Protein AF-A0A9E5ZQM2-F1 (afdb_monomer_lite)

Radius of gyration: 14.26 Å; chains: 1; bounding box: 32×23×31 Å

Sequence (52 aa):
DQQQYLQGYMPIVVLTQMAKYGVLQSGDINSGPGYVTKANVSNVEKYAGKYR

Foldseek 3Di:
DFDVVCVVPVVVVQVVCCVPPVDHDDDDDGRDDDDDDPVCVVVCVVPPPPDD

Structure (mmCIF, N/CA/C/O backbone):
data_AF-A0A9E5ZQM2-F1
#
_entry.id   AF-A0A9E5ZQM2-F1
#
loop_
_atom_site.group_PDB
_atom_site.id
_atom_site.type_symbol
_atom_site.label_atom_id
_atom_site.label_alt_id
_atom_site.label_comp_id
_atom_site.label_asym_id
_atom_site.label_entity_id
_atom_site.label_seq_id
_atom_site.pdbx_PDB_ins_code
_atom_site.Cartn_x
_atom_site.Cartn_y
_atom_site.Cartn_z
_atom_site.occupancy
_atom_site.B_iso_or_equiv
_atom_site.auth_seq_id
_atom_site.auth_comp_id
_atom_site.auth_asym_id
_atom_site.auth_atom_id
_atom_site.pdbx_PDB_model_num
ATOM 1 N N . ASP A 1 1 ? -2.185 4.218 14.232 1.00 66.75 1 ASP A N 1
ATOM 2 C CA . ASP A 1 1 ? -1.787 2.806 14.185 1.00 66.75 1 ASP A CA 1
ATOM 3 C C . ASP A 1 1 ? -0.971 2.557 12.921 1.00 66.75 1 ASP A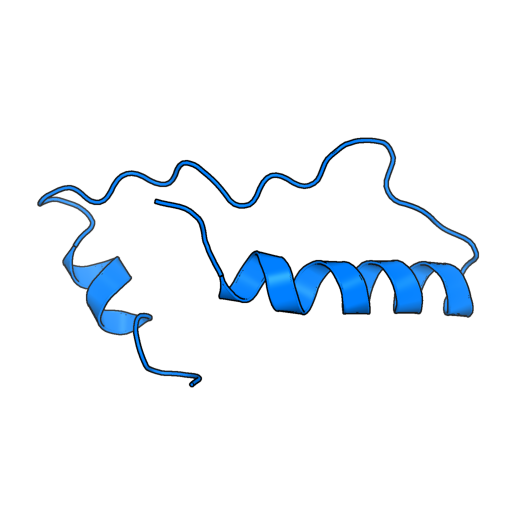 C 1
ATOM 5 O O . ASP A 1 1 ? -1.305 3.131 11.883 1.00 66.75 1 ASP A O 1
ATOM 9 N N . GLN A 1 2 ? 0.140 1.827 13.028 1.00 71.31 2 GLN A N 1
ATOM 10 C CA . GLN A 1 2 ? 1.011 1.487 11.893 1.00 71.31 2 GLN A CA 1
ATOM 11 C C . GLN A 1 2 ? 0.635 0.102 11.351 1.00 71.31 2 GLN A C 1
ATOM 13 O O . GLN A 1 2 ? 0.457 -0.841 12.117 1.00 71.31 2 GLN A O 1
ATOM 18 N N . GLN A 1 3 ? 0.540 -0.042 10.030 1.00 77.62 3 GLN A N 1
ATOM 19 C CA . GLN A 1 3 ? 0.118 -1.291 9.393 1.00 77.62 3 GLN A CA 1
ATOM 20 C C . GLN A 1 3 ? 1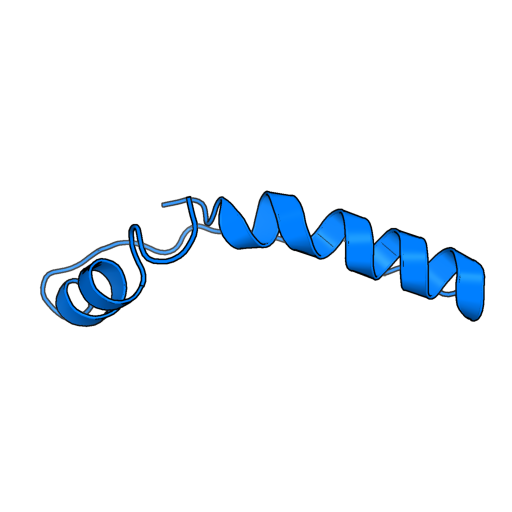.299 -2.246 9.156 1.00 77.62 3 GLN A C 1
ATOM 22 O O . GLN A 1 3 ? 1.981 -2.168 8.134 1.00 77.62 3 GLN A O 1
ATOM 27 N N . GLN A 1 4 ? 1.502 -3.200 10.069 1.00 79.62 4 GLN A N 1
ATOM 28 C CA . GLN A 1 4 ? 2.597 -4.187 10.014 1.00 79.62 4 GLN A CA 1
ATOM 29 C C . GLN A 1 4 ? 2.602 -5.037 8.729 1.00 79.62 4 GLN A C 1
ATOM 31 O O . GLN A 1 4 ? 3.666 -5.319 8.182 1.00 79.62 4 GLN A O 1
ATOM 36 N N . TYR A 1 5 ? 1.428 -5.397 8.195 1.00 81.25 5 TYR A N 1
ATOM 37 C CA . TYR A 1 5 ? 1.332 -6.133 6.926 1.00 81.25 5 TYR A CA 1
ATOM 38 C C . TYR A 1 5 ? 1.980 -5.360 5.768 1.00 81.25 5 TYR A C 1
ATOM 40 O O . TYR A 1 5 ? 2.755 -5.917 4.993 1.00 81.25 5 TYR A O 1
ATOM 48 N N . LEU A 1 6 ? 1.709 -4.053 5.684 1.00 76.00 6 LEU A N 1
ATOM 49 C CA . LEU A 1 6 ? 2.265 -3.190 4.645 1.00 76.00 6 LEU A CA 1
ATOM 50 C C . LEU A 1 6 ? 3.784 -3.041 4.798 1.00 76.00 6 LEU A C 1
ATOM 52 O O . LEU A 1 6 ? 4.499 -3.033 3.799 1.00 76.00 6 LEU A O 1
ATOM 56 N N . GLN A 1 7 ? 4.272 -2.991 6.040 1.00 77.56 7 GLN A N 1
ATOM 57 C CA . GLN A 1 7 ? 5.705 -2.922 6.341 1.00 77.56 7 GLN A CA 1
ATOM 58 C C . GLN A 1 7 ? 6.464 -4.180 5.905 1.00 77.56 7 GLN A C 1
ATOM 60 O O . GLN A 1 7 ? 7.589 -4.060 5.435 1.00 77.56 7 GLN A O 1
ATOM 65 N N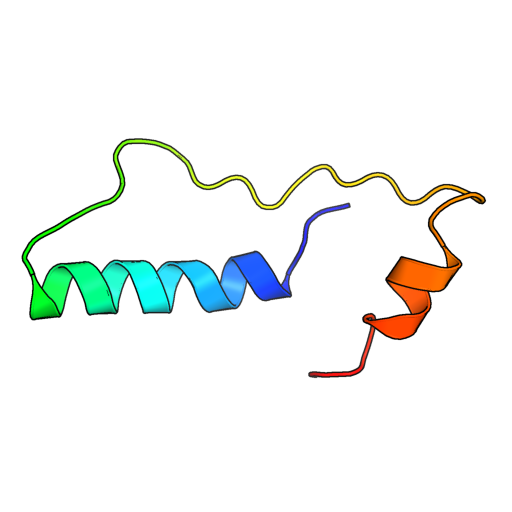 . GLY A 1 8 ? 5.864 -5.370 6.013 1.00 81.69 8 GLY A N 1
ATOM 66 C CA . GLY A 1 8 ? 6.482 -6.612 5.534 1.00 81.69 8 GLY A CA 1
ATOM 67 C C . GLY A 1 8 ? 6.351 -6.827 4.022 1.00 81.69 8 GLY A C 1
ATOM 68 O O . GLY A 1 8 ? 7.276 -7.316 3.378 1.00 81.69 8 GLY A O 1
ATOM 69 N N . TYR A 1 9 ? 5.212 -6.452 3.434 1.00 84.38 9 TYR A N 1
ATOM 70 C CA . TYR A 1 9 ? 4.895 -6.761 2.037 1.00 84.38 9 TYR A CA 1
ATOM 71 C C . TYR A 1 9 ? 5.536 -5.794 1.028 1.00 84.38 9 TYR A C 1
ATOM 73 O O . TYR A 1 9 ? 6.083 -6.224 0.010 1.00 84.38 9 TYR A O 1
ATOM 81 N N . MET A 1 10 ? 5.505 -4.486 1.304 1.00 86.00 10 MET A N 1
ATOM 82 C CA . MET A 1 10 ? 5.972 -3.466 0.355 1.00 86.00 10 MET A CA 1
ATOM 83 C C . MET A 1 10 ? 7.465 -3.567 0.005 1.00 86.00 10 MET A C 1
ATOM 85 O O . MET A 1 10 ? 7.782 -3.434 -1.180 1.00 86.00 10 MET A O 1
ATOM 89 N N . PRO A 1 11 ? 8.388 -3.868 0.942 1.00 83.38 11 PRO A N 1
ATOM 90 C CA . PRO A 1 11 ? 9.799 -4.050 0.601 1.00 83.38 11 PRO A CA 1
ATOM 91 C C . PRO A 1 11 ? 10.026 -5.163 -0.430 1.00 83.38 11 PRO A C 1
ATOM 93 O O . PRO A 1 11 ? 10.818 -4.998 -1.354 1.00 83.38 11 PRO A O 1
ATOM 96 N N . ILE A 1 12 ? 9.286 -6.273 -0.328 1.00 88.06 12 ILE A N 1
ATOM 97 C CA . ILE A 1 12 ? 9.406 -7.405 -1.257 1.00 88.06 12 ILE A CA 1
ATOM 98 C C . ILE A 1 12 ? 8.935 -7.017 -2.659 1.00 88.06 12 ILE A C 1
ATOM 100 O O . ILE A 1 12 ? 9.608 -7.323 -3.647 1.00 88.06 12 ILE A O 1
ATOM 104 N N . VAL A 1 13 ? 7.806 -6.312 -2.762 1.00 87.00 13 VAL A N 1
ATOM 105 C C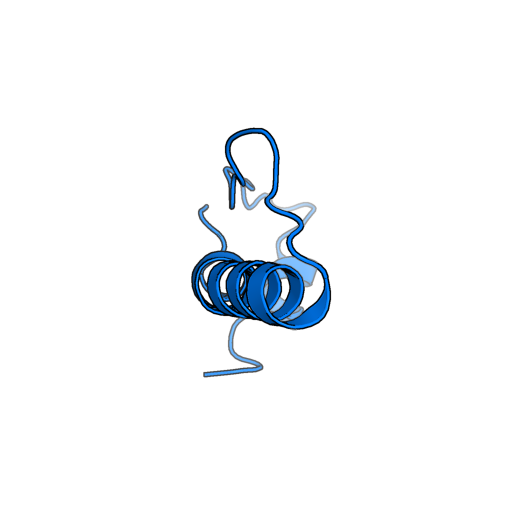A . VAL A 1 13 ? 7.280 -5.838 -4.050 1.00 87.00 13 VAL A CA 1
ATOM 106 C C . VAL A 1 13 ? 8.247 -4.857 -4.708 1.00 87.00 13 VAL A C 1
ATOM 108 O O . VAL A 1 13 ? 8.543 -5.006 -5.892 1.00 87.00 13 VAL A O 1
ATOM 111 N N . VAL A 1 14 ? 8.784 -3.898 -3.948 1.00 86.94 14 VAL A N 1
ATOM 112 C CA . VAL A 1 14 ? 9.738 -2.904 -4.465 1.00 86.94 14 VAL A CA 1
ATOM 113 C C . VAL A 1 14 ? 11.006 -3.578 -4.984 1.00 86.94 14 VAL A C 1
ATOM 115 O O . VAL A 1 14 ? 11.407 -3.322 -6.118 1.00 86.94 14 VAL A O 1
ATOM 118 N N . LEU A 1 15 ? 11.597 -4.493 -4.211 1.00 86.75 15 LEU A N 1
ATOM 119 C CA . LEU A 1 15 ? 12.791 -5.229 -4.638 1.00 86.75 15 LEU A CA 1
ATOM 120 C C . LEU A 1 15 ? 12.514 -6.114 -5.861 1.00 86.75 15 LEU A C 1
ATOM 122 O O . LEU A 1 15 ? 13.341 -6.197 -6.768 1.00 86.75 15 LEU A O 1
ATOM 126 N N . THR A 1 16 ? 11.332 -6.729 -5.934 1.00 87.25 16 THR A N 1
ATOM 127 C CA . THR A 1 16 ? 10.924 -7.541 -7.090 1.00 87.25 16 THR A CA 1
ATOM 128 C C . THR A 1 16 ? 10.757 -6.688 -8.348 1.00 87.25 16 THR A C 1
ATOM 130 O O . THR A 1 16 ? 11.193 -7.089 -9.427 1.00 87.25 16 THR A O 1
ATOM 133 N N . GLN A 1 17 ? 10.144 -5.508 -8.230 1.00 84.19 17 GLN A N 1
ATOM 134 C CA . GLN A 1 17 ? 9.948 -4.581 -9.345 1.00 84.19 17 GLN A CA 1
ATOM 135 C C . GLN A 1 17 ? 11.285 -4.006 -9.832 1.00 84.19 17 GLN A C 1
ATOM 137 O O . GLN A 1 17 ? 11.507 -3.915 -11.041 1.00 84.19 17 GLN A O 1
ATOM 142 N N . MET A 1 18 ? 12.200 -3.706 -8.905 1.00 88.19 18 MET A N 1
ATOM 143 C CA . MET A 1 18 ? 13.569 -3.303 -9.220 1.00 88.19 18 MET A CA 1
ATOM 144 C C . MET A 1 18 ? 14.301 -4.407 -9.989 1.00 88.19 18 MET A C 1
ATOM 146 O O . MET A 1 18 ? 14.871 -4.141 -11.041 1.00 88.19 18 MET A O 1
ATOM 150 N N . ALA A 1 19 ? 14.241 -5.654 -9.513 1.00 88.88 19 ALA A N 1
ATOM 151 C CA . ALA A 1 19 ? 14.923 -6.776 -10.154 1.00 88.88 19 ALA A CA 1
ATOM 152 C C . ALA A 1 19 ? 14.373 -7.097 -11.555 1.00 88.88 19 ALA A C 1
ATOM 154 O O . ALA A 1 19 ? 15.132 -7.484 -12.438 1.00 88.88 19 ALA A O 1
ATOM 155 N N . LYS A 1 20 ? 13.059 -6.949 -11.769 1.00 88.69 20 LYS A N 1
ATOM 156 C CA . LYS A 1 20 ? 12.408 -7.292 -13.045 1.00 88.69 20 LYS A CA 1
ATOM 157 C C . LYS A 1 20 ? 12.446 -6.173 -14.079 1.00 88.69 20 LYS A C 1
ATOM 159 O O . LYS A 1 20 ? 12.513 -6.461 -15.269 1.00 88.69 20 LYS A O 1
ATOM 164 N N . TYR A 1 21 ? 12.355 -4.920 -13.639 1.00 90.25 21 TYR A N 1
ATOM 165 C CA . TYR A 1 21 ? 12.101 -3.789 -14.535 1.00 90.25 21 TYR A CA 1
ATOM 166 C C . TYR A 1 21 ? 13.027 -2.592 -14.298 1.00 90.25 21 TYR A C 1
ATOM 168 O O . TYR A 1 21 ? 12.905 -1.595 -15.002 1.00 90.25 21 TYR A O 1
ATOM 176 N N . GLY A 1 22 ? 13.932 -2.652 -13.315 1.00 86.06 22 GLY A N 1
ATOM 177 C CA . GLY A 1 22 ? 14.840 -1.546 -12.986 1.00 86.06 22 GLY A CA 1
ATOM 178 C C . GLY A 1 22 ? 14.145 -0.317 -12.392 1.00 86.06 22 GLY A C 1
ATOM 179 O O . GLY A 1 22 ? 14.745 0.752 -12.333 1.00 86.06 22 GLY A O 1
ATOM 180 N N . VAL A 1 23 ? 12.883 -0.442 -11.965 1.00 81.31 23 VAL A N 1
ATOM 181 C CA . VAL A 1 23 ? 12.081 0.678 -11.452 1.00 81.31 23 VAL A CA 1
ATOM 182 C C . VAL A 1 23 ?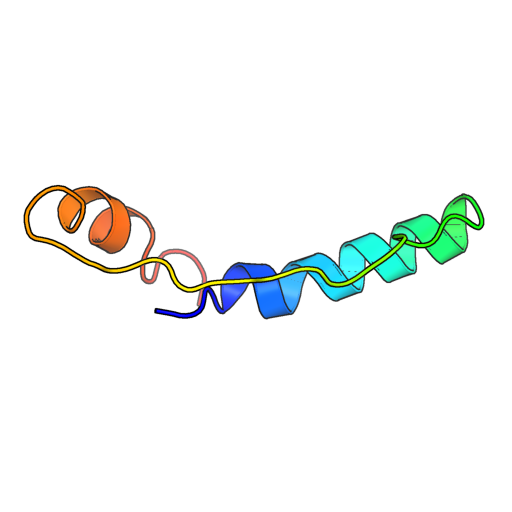 12.107 0.694 -9.928 1.00 81.31 23 VAL A C 1
ATOM 184 O O . VAL A 1 23 ? 11.785 -0.306 -9.285 1.00 81.31 23 VAL A O 1
ATOM 187 N N . LEU A 1 24 ? 12.428 1.858 -9.361 1.00 83.81 24 LEU A N 1
ATOM 188 C CA . LEU A 1 24 ? 12.317 2.154 -7.935 1.00 83.81 24 LEU A CA 1
ATOM 189 C C . LEU A 1 24 ? 11.219 3.188 -7.682 1.00 83.81 24 LEU A C 1
ATOM 191 O O . LEU A 1 24 ? 10.931 4.037 -8.524 1.00 83.81 24 LEU A O 1
ATOM 195 N N . GLN A 1 25 ? 10.600 3.096 -6.507 1.00 78.31 25 GLN A N 1
ATOM 196 C CA . GLN A 1 25 ? 9.612 4.071 -6.049 1.00 78.31 25 GLN A CA 1
ATOM 197 C C . GLN A 1 25 ? 10.313 5.410 -5.785 1.00 78.31 25 GLN A C 1
ATOM 199 O O . GLN A 1 25 ? 11.390 5.444 -5.190 1.00 78.31 25 GLN A O 1
ATOM 204 N N . SER A 1 26 ? 9.709 6.511 -6.232 1.00 73.69 26 SER A N 1
ATOM 205 C CA . SER A 1 26 ? 10.202 7.857 -5.938 1.00 73.69 26 SER A CA 1
ATOM 206 C C . SER A 1 26 ? 9.524 8.359 -4.661 1.00 73.69 26 SER A C 1
ATOM 208 O O . SER A 1 26 ? 8.356 8.739 -4.691 1.00 73.69 26 SER A O 1
ATOM 210 N N . GLY A 1 27 ? 10.246 8.312 -3.539 1.00 81.12 27 GLY A N 1
ATOM 211 C CA . GLY A 1 27 ? 9.782 8.798 -2.234 1.00 81.12 27 GLY A CA 1
ATOM 212 C C . GLY A 1 27 ? 9.375 7.705 -1.239 1.00 81.12 27 GLY A C 1
ATOM 213 O O . GLY A 1 27 ? 9.502 6.508 -1.503 1.00 81.12 27 GLY A O 1
ATOM 214 N N . ASP A 1 28 ? 8.907 8.147 -0.070 1.00 84.12 28 ASP A N 1
ATOM 215 C CA . ASP A 1 28 ? 8.613 7.281 1.073 1.00 84.12 28 ASP A CA 1
ATOM 216 C C . ASP A 1 28 ? 7.258 6.569 0.957 1.00 84.12 28 ASP A C 1
ATOM 218 O O . ASP A 1 28 ? 6.245 7.155 0.566 1.00 84.12 28 ASP A O 1
ATOM 222 N N . ILE A 1 29 ? 7.221 5.303 1.386 1.00 78.56 29 ILE A N 1
ATOM 223 C CA . ILE A 1 29 ? 5.994 4.500 1.468 1.00 78.56 29 ILE A CA 1
ATOM 224 C C . ILE A 1 29 ? 5.524 4.459 2.922 1.00 78.56 29 ILE A C 1
ATOM 226 O O . ILE A 1 29 ? 6.006 3.672 3.737 1.00 78.56 29 ILE A O 1
ATOM 230 N N . ASN A 1 30 ? 4.551 5.307 3.246 1.00 80.62 30 ASN A N 1
ATOM 231 C CA . ASN A 1 30 ? 4.006 5.399 4.597 1.00 80.62 30 ASN A CA 1
ATOM 232 C C . ASN A 1 30 ? 2.996 4.276 4.877 1.00 80.62 30 ASN A C 1
ATOM 234 O O . ASN A 1 30 ? 2.052 4.063 4.122 1.00 80.62 30 ASN A O 1
ATOM 238 N N . SER A 1 31 ? 3.159 3.590 6.009 1.00 80.38 31 SER A N 1
ATOM 239 C CA . SER A 1 31 ? 2.242 2.539 6.497 1.00 80.38 31 SER A CA 1
ATOM 240 C C . SER A 1 31 ? 1.261 3.043 7.568 1.00 80.38 31 SER A C 1
ATOM 242 O O . SER A 1 31 ? 0.626 2.253 8.269 1.00 80.38 31 SER A O 1
ATOM 244 N N . GLY A 1 32 ? 1.149 4.361 7.742 1.00 78.62 32 GLY A N 1
ATOM 245 C CA . GLY A 1 32 ? 0.306 4.981 8.759 1.00 78.62 32 GLY A CA 1
ATOM 246 C C . GLY A 1 32 ? 0.534 6.492 8.889 1.00 78.62 32 GLY A C 1
ATOM 247 O O . GLY A 1 32 ? 1.419 7.026 8.219 1.00 78.62 32 GLY A O 1
ATOM 248 N N . PRO A 1 33 ? -0.247 7.175 9.750 1.00 60.03 33 PRO A N 1
ATOM 249 C CA . PRO A 1 33 ? -1.093 6.594 10.797 1.00 60.03 33 PRO A CA 1
ATOM 250 C C . PRO A 1 33 ? -2.546 6.345 10.354 1.00 60.03 33 PRO A C 1
ATOM 252 O O . PRO A 1 33 ? -3.272 7.270 10.012 1.00 60.03 33 PRO A O 1
ATOM 255 N N . GLY A 1 34 ? -3.020 5.102 10.454 1.00 70.12 34 GLY A N 1
ATOM 256 C CA . GLY A 1 34 ? -4.460 4.815 10.457 1.00 70.12 34 GLY A CA 1
ATOM 257 C C . GLY A 1 34 ? -4.975 4.861 11.893 1.00 70.12 34 GLY A C 1
ATOM 258 O O . GLY A 1 34 ? -4.508 4.084 12.718 1.00 70.12 34 GLY A O 1
ATOM 259 N N . TYR A 1 35 ? -5.866 5.779 12.265 1.00 72.62 35 TYR A N 1
ATOM 260 C CA . TYR A 1 35 ? -6.449 5.774 13.615 1.00 72.62 35 TYR A CA 1
ATOM 261 C C . TYR A 1 35 ? -7.634 4.810 13.686 1.00 72.62 35 TYR A C 1
ATOM 263 O O . TYR A 1 35 ? -8.516 4.839 12.827 1.00 72.62 35 TYR A O 1
ATOM 271 N N . VAL A 1 36 ? -7.675 3.980 14.730 1.00 71.75 36 VAL A N 1
ATOM 272 C CA . VAL A 1 36 ? -8.830 3.124 15.024 1.00 71.75 36 VAL A CA 1
ATOM 273 C C . VAL A 1 36 ? -9.848 3.943 15.820 1.00 71.75 36 VAL A C 1
ATOM 275 O O . VAL A 1 36 ? -9.527 4.518 16.856 1.00 71.75 36 VAL A O 1
ATOM 278 N N . THR A 1 37 ? -11.076 4.022 15.319 1.00 81.12 37 THR A N 1
ATOM 279 C CA . THR A 1 37 ? -12.213 4.731 15.916 1.00 81.12 37 THR A CA 1
ATOM 280 C C . THR A 1 37 ? -13.432 3.810 15.959 1.00 81.12 37 THR A C 1
ATOM 282 O O . THR A 1 37 ? -13.486 2.794 15.265 1.00 81.12 37 THR A O 1
ATOM 285 N N . LYS A 1 38 ? -14.468 4.173 16.729 1.00 78.12 38 LYS A N 1
ATOM 286 C CA . LYS A 1 38 ? -15.709 3.375 16.815 1.00 78.12 38 LYS A CA 1
ATOM 287 C C . LYS A 1 38 ? -16.371 3.125 15.450 1.00 78.12 38 LYS A C 1
ATOM 289 O O . LYS A 1 38 ? -17.071 2.134 15.299 1.00 78.12 38 LYS A O 1
ATOM 294 N N . ALA A 1 39 ? -16.133 3.989 14.461 1.00 76.69 39 ALA A N 1
ATOM 295 C CA . ALA A 1 39 ? -16.693 3.857 13.118 1.00 76.69 39 ALA A CA 1
ATOM 296 C C . ALA A 1 39 ? -15.940 2.856 12.220 1.00 76.69 39 ALA A C 1
ATOM 298 O O . ALA A 1 39 ? -16.507 2.390 11.237 1.00 76.69 39 ALA A O 1
ATOM 299 N N . ASN A 1 40 ? -14.675 2.529 12.520 1.00 73.31 40 ASN A N 1
ATOM 300 C CA . ASN A 1 40 ? -13.847 1.652 11.679 1.00 73.31 40 ASN A CA 1
ATOM 301 C C . ASN A 1 40 ? -13.317 0.399 12.401 1.00 73.31 40 ASN A C 1
ATOM 303 O O . ASN A 1 40 ? -12.671 -0.432 11.764 1.00 73.31 40 ASN A O 1
ATOM 307 N N . VAL A 1 41 ? -13.627 0.238 13.693 1.00 78.06 41 VAL A N 1
ATOM 308 C CA . VAL A 1 41 ? -13.184 -0.895 14.519 1.00 78.06 41 VAL A CA 1
ATOM 309 C C . VAL A 1 41 ? -13.610 -2.247 13.941 1.00 78.06 41 VAL A C 1
ATOM 311 O O . VAL A 1 41 ? -12.784 -3.148 13.866 1.00 78.06 41 VAL A O 1
ATOM 314 N N . SER A 1 42 ? -14.828 -2.359 13.400 1.00 78.50 42 SER A N 1
ATOM 315 C CA . SER A 1 42 ? -15.322 -3.598 12.779 1.00 78.50 42 SER A CA 1
ATOM 316 C C . SER A 1 42 ? -14.497 -4.025 11.559 1.00 78.50 42 SER A C 1
ATOM 318 O O . SER A 1 42 ? -14.314 -5.215 11.301 1.00 78.50 42 SER A O 1
ATOM 320 N N . ASN A 1 43 ? -13.956 -3.059 10.810 1.00 73.44 43 ASN A N 1
ATOM 321 C CA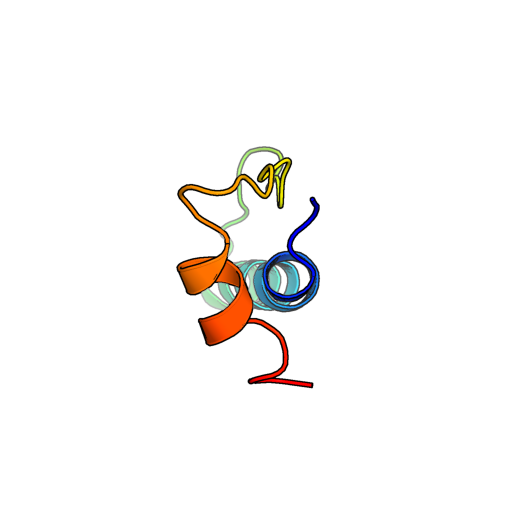 . ASN A 1 43 ? -13.087 -3.335 9.671 1.00 73.44 43 ASN A CA 1
ATOM 322 C C . ASN A 1 43 ? -11.700 -3.776 10.137 1.00 73.44 43 ASN A C 1
ATOM 324 O O . ASN A 1 43 ? -11.131 -4.698 9.561 1.00 73.44 43 ASN A O 1
ATOM 328 N N . VAL A 1 44 ? -11.164 -3.145 11.183 1.00 71.81 44 VAL A N 1
ATOM 329 C CA . VAL A 1 44 ? -9.864 -3.524 11.748 1.00 71.81 44 VAL A CA 1
ATOM 330 C C . VAL A 1 44 ? -9.936 -4.928 12.349 1.00 71.81 44 VAL A C 1
ATOM 332 O O . VAL A 1 44 ? -9.091 -5.751 12.020 1.00 71.81 44 VAL A O 1
ATOM 335 N N . GLU A 1 45 ? -10.975 -5.251 13.121 1.00 75.81 45 GLU A N 1
ATOM 336 C CA . GLU A 1 45 ? -11.197 -6.591 13.692 1.00 75.81 45 GLU A CA 1
ATOM 337 C C . GLU A 1 45 ? -11.297 -7.682 12.621 1.00 75.81 45 GLU A C 1
ATOM 339 O O . GLU A 1 45 ? -10.737 -8.763 12.779 1.00 75.81 45 GLU A O 1
ATOM 344 N N . LYS A 1 46 ? -11.956 -7.396 11.492 1.00 75.06 46 LYS A N 1
ATOM 345 C CA . LYS A 1 46 ? -12.091 -8.349 10.381 1.00 75.06 46 LYS A CA 1
ATOM 346 C C . LYS A 1 46 ? -10.750 -8.744 9.749 1.00 75.06 46 LYS A C 1
ATOM 348 O O . LYS A 1 46 ? -10.625 -9.855 9.227 1.00 75.06 46 LYS A O 1
ATOM 353 N N . TYR A 1 47 ? -9.781 -7.832 9.720 1.00 72.06 47 TYR A N 1
ATOM 354 C CA . TYR A 1 47 ? -8.492 -8.048 9.054 1.00 72.06 47 TYR A CA 1
ATOM 355 C C . TYR A 1 47 ? -7.337 -8.287 10.035 1.00 72.06 47 TYR A C 1
ATOM 357 O O . TYR A 1 47 ? -6.314 -8.849 9.639 1.00 72.06 47 TYR A O 1
ATOM 365 N N . ALA A 1 48 ? -7.502 -7.933 11.309 1.00 64.94 48 ALA A N 1
ATOM 366 C CA . ALA A 1 48 ? -6.558 -8.243 12.370 1.00 64.94 48 ALA A CA 1
ATOM 367 C C . ALA A 1 48 ? -6.506 -9.761 12.621 1.00 64.94 48 ALA A C 1
ATOM 369 O O . ALA A 1 48 ? -7.527 -10.418 12.798 1.00 64.94 48 ALA A O 1
ATOM 370 N N . GLY A 1 49 ? -5.301 -10.339 12.624 1.00 64.75 49 GLY A N 1
ATOM 371 C CA . GLY A 1 49 ? -5.077 -11.748 12.977 1.00 64.75 49 GLY A CA 1
ATOM 372 C C . GLY A 1 49 ? -5.338 -12.782 11.874 1.00 64.75 49 GLY A C 1
ATOM 373 O O . GLY A 1 49 ? -5.092 -13.961 12.110 1.00 64.75 49 GLY A O 1
ATOM 374 N N . LYS A 1 50 ? -5.779 -12.380 10.671 1.00 58.97 50 LYS A N 1
ATOM 375 C CA . LYS A 1 50 ? -6.044 -13.317 9.559 1.00 58.97 50 LYS A CA 1
ATOM 376 C C . LYS A 1 50 ? -4.776 -13.866 8.887 1.00 58.97 50 LYS A C 1
ATOM 378 O O . LYS A 1 50 ? -4.818 -14.938 8.294 1.00 58.97 50 LYS A O 1
ATOM 383 N N . TYR A 1 51 ? -3.658 -13.158 9.008 1.00 55.28 51 TYR A N 1
ATOM 384 C CA . TYR A 1 51 ? -2.345 -13.606 8.548 1.00 55.28 51 TYR A CA 1
ATOM 385 C C . TYR A 1 51 ? -1.342 -13.268 9.654 1.00 55.28 51 TYR A C 1
ATOM 387 O O . TYR A 1 51 ? -0.934 -12.115 9.788 1.00 55.28 51 TYR A O 1
ATOM 395 N N . ARG A 1 52 ? -1.060 -14.250 10.512 1.00 47.31 52 ARG A N 1
ATOM 396 C CA . ARG A 1 52 ? 0.057 -14.228 11.463 1.00 47.31 52 ARG A CA 1
ATOM 397 C C . ARG A 1 52 ? 1.172 -15.107 10.930 1.00 47.31 52 ARG A C 1
ATOM 399 O O . ARG A 1 52 ? 0.826 -16.151 10.334 1.00 47.31 52 ARG A O 1
#

Secondary structure (DSSP, 8-state):
---HHHHHHHHHHHHHHHHHH----SS----------TTTHHHHHHHTTS--

pLDDT: mean 77.46, std 9.01, range [47.31, 90.25]